Protein AF-A0AAE7APD9-F1 (afdb_monomer)

Mean predicted aligned error: 8.76 Å

Secondary structure (DSSP, 8-state):
---HHHHHHHHHHHHHHHHHHHHHHHHHHHHHHHHHHHHHHHHHHHTT-HHHHHHHHHHTTT-----HHHHHHHHHHT-HHHHHHHHHTT--TTTT-HHHHHHHHT-HHHHHHHHHTT--TT---GGG--HHHHHHHHHTT-S-HHHHHHHHHHHHHHHHHTTT--

Sequence (166 aa):
MLNMSKISRNKFLWCIVAIVFIVITYYYQKSKAAEDHQKMLEVSAKNCDLDTLKLLIKKSRGDSRVSERALYDAAEKGCLEVVKFLLDEGVDINTSLALLSAADSGQLEVVKLLLKRGANPHVEGRKRRTAKTIAMKRSAYSGNKKSYREIVDLLAEAEKNYKTEK

Radius of gyration: 24.46 Å; Cα contacts (8 Å, |Δi|>4): 193; chains: 1; bounding box: 77×34×60 Å

Structure (mmCIF, N/CA/C/O backbone):
data_AF-A0AAE7APD9-F1
#
_entry.id   AF-A0AAE7APD9-F1
#
loop_
_atom_site.group_PDB
_atom_site.id
_atom_site.type_symbol
_atom_site.label_atom_id
_atom_site.label_alt_id
_atom_site.label_comp_id
_atom_site.label_asym_id
_atom_site.label_entity_id
_atom_site.label_seq_id
_atom_site.pdbx_PDB_ins_code
_atom_site.Cartn_x
_atom_site.Cartn_y
_atom_site.Cartn_z
_atom_site.occupancy
_atom_site.B_iso_or_equiv
_atom_site.auth_seq_id
_atom_site.auth_comp_id
_atom_site.auth_asym_id
_atom_site.auth_atom_id
_atom_site.pdbx_PDB_model_num
ATOM 1 N N . MET A 1 1 ? 62.447 -13.531 -38.225 1.00 40.84 1 MET A N 1
ATOM 2 C CA . MET A 1 1 ? 61.100 -14.041 -38.569 1.00 40.84 1 MET A CA 1
ATOM 3 C C . MET A 1 1 ? 60.106 -13.602 -37.500 1.00 40.84 1 MET A C 1
ATOM 5 O O . MET A 1 1 ? 60.133 -14.127 -36.394 1.00 40.84 1 MET A O 1
ATOM 9 N N . LEU A 1 2 ? 59.275 -12.596 -37.791 1.00 49.00 2 LEU A N 1
ATOM 10 C CA . LEU A 1 2 ? 58.196 -12.173 -36.894 1.00 49.00 2 LEU A CA 1
ATOM 11 C C . LEU A 1 2 ? 57.095 -13.235 -36.925 1.00 49.00 2 LEU A C 1
ATOM 13 O O . LEU A 1 2 ? 56.568 -13.565 -37.983 1.00 49.00 2 LEU A O 1
ATOM 17 N N . ASN A 1 3 ? 56.776 -13.799 -35.763 1.00 50.59 3 ASN A N 1
ATOM 18 C CA . ASN A 1 3 ? 55.768 -14.842 -35.629 1.00 50.59 3 ASN A CA 1
ATOM 19 C C . ASN A 1 3 ? 54.369 -14.254 -35.904 1.00 50.59 3 ASN A C 1
ATOM 21 O O . ASN A 1 3 ? 53.697 -13.761 -34.997 1.00 50.59 3 ASN A O 1
ATOM 25 N N . MET A 1 4 ? 53.936 -14.294 -37.168 1.00 56.84 4 MET A N 1
ATOM 26 C CA . MET A 1 4 ? 52.646 -13.766 -37.632 1.00 56.84 4 MET A CA 1
ATOM 27 C C . MET A 1 4 ? 51.442 -14.376 -36.891 1.00 56.84 4 MET A C 1
ATOM 29 O O . MET A 1 4 ? 50.423 -13.705 -36.734 1.00 56.84 4 MET A O 1
ATOM 33 N N . SER A 1 5 ? 51.581 -15.587 -36.331 1.00 61.16 5 SER A N 1
ATOM 34 C CA . SER A 1 5 ? 50.547 -16.226 -35.498 1.00 61.16 5 SER A CA 1
ATOM 35 C C . SER A 1 5 ? 50.356 -15.574 -34.117 1.00 61.16 5 SER A C 1
ATOM 37 O O . SER A 1 5 ? 49.312 -15.753 -33.491 1.00 61.16 5 SER A O 1
ATOM 39 N N . LYS A 1 6 ? 51.358 -14.843 -33.600 1.00 59.22 6 LYS A N 1
ATOM 40 C CA . LYS A 1 6 ? 51.248 -14.070 -32.345 1.00 59.22 6 LYS A CA 1
ATOM 41 C C . LYS A 1 6 ? 50.517 -12.747 -32.576 1.00 59.22 6 LYS A C 1
ATOM 43 O O . LYS A 1 6 ? 49.723 -12.333 -31.741 1.00 59.22 6 LYS A O 1
ATOM 48 N N . ILE A 1 7 ? 50.742 -12.113 -33.726 1.00 60.16 7 ILE A N 1
ATOM 49 C CA . ILE A 1 7 ? 50.123 -10.829 -34.085 1.00 60.16 7 ILE A CA 1
ATOM 50 C C . ILE A 1 7 ? 48.624 -11.009 -34.378 1.00 60.16 7 ILE A C 1
ATOM 52 O O . ILE A 1 7 ? 47.818 -10.193 -33.933 1.00 60.16 7 ILE A O 1
ATOM 56 N N . SER A 1 8 ? 48.222 -12.094 -35.053 1.00 62.03 8 SER A N 1
ATOM 57 C CA . SER A 1 8 ? 46.800 -12.403 -35.280 1.00 62.03 8 SER A CA 1
ATOM 58 C C . SER A 1 8 ? 46.065 -12.794 -33.993 1.00 62.03 8 SER A C 1
ATOM 60 O O . SER A 1 8 ? 44.953 -12.321 -33.768 1.00 62.03 8 SER A O 1
ATOM 62 N N . ARG A 1 9 ? 46.705 -13.567 -33.102 1.00 66.00 9 ARG A N 1
ATOM 63 C CA . ARG A 1 9 ? 46.173 -13.873 -31.762 1.00 66.00 9 ARG A CA 1
ATOM 64 C C . ARG A 1 9 ? 45.992 -12.625 -30.903 1.00 66.00 9 ARG A C 1
ATOM 66 O O . ARG A 1 9 ? 44.967 -12.512 -30.245 1.00 66.00 9 ARG A O 1
ATOM 73 N N . ASN A 1 10 ? 46.921 -11.668 -30.952 1.00 69.44 10 ASN A N 1
ATOM 74 C CA . ASN A 1 10 ? 46.794 -10.406 -30.216 1.00 69.44 10 ASN A CA 1
ATOM 75 C C . ASN A 1 10 ? 45.659 -9.526 -30.754 1.00 69.44 10 ASN A C 1
ATOM 77 O O . ASN A 1 10 ? 44.942 -8.926 -29.962 1.00 69.44 10 ASN A O 1
ATOM 81 N N . LYS A 1 11 ? 45.458 -9.474 -32.078 1.00 75.31 11 LYS A N 1
ATOM 82 C CA . LYS A 1 11 ? 44.316 -8.763 -32.680 1.00 75.31 11 LYS A CA 1
ATOM 83 C C . LYS A 1 11 ? 42.983 -9.413 -32.308 1.00 75.31 11 LYS A C 1
ATOM 85 O O . LYS A 1 11 ? 42.057 -8.713 -31.923 1.00 75.31 11 LYS A O 1
ATOM 90 N N . PHE A 1 12 ? 42.911 -10.742 -32.351 1.00 79.25 12 PHE A N 1
ATOM 91 C CA . PHE A 1 12 ? 41.733 -11.497 -31.923 1.00 79.25 12 PHE A CA 1
ATOM 92 C C . PHE A 1 12 ? 41.431 -11.297 -30.429 1.00 79.25 12 PHE A C 1
ATOM 94 O O . PHE A 1 12 ? 40.288 -11.043 -30.058 1.00 79.25 12 PHE A O 1
ATOM 101 N N . LEU A 1 13 ? 42.462 -11.316 -29.579 1.00 80.56 13 LEU A N 1
ATOM 102 C CA . LEU A 1 13 ? 42.339 -11.040 -28.148 1.00 80.56 13 LEU A CA 1
ATOM 103 C C . LEU A 1 13 ? 41.859 -9.603 -27.883 1.00 80.56 13 LEU A C 1
ATOM 105 O O . LEU A 1 13 ? 40.994 -9.400 -27.039 1.00 80.56 13 LEU A O 1
ATOM 109 N N . TRP A 1 14 ? 42.343 -8.619 -28.647 1.00 86.19 14 TRP A N 1
ATOM 110 C CA . TRP A 1 14 ? 41.860 -7.234 -28.587 1.00 86.19 14 TRP A CA 1
ATOM 111 C C . TRP A 1 14 ? 40.393 -7.092 -29.011 1.00 86.19 14 TRP A C 1
ATOM 113 O O . TRP A 1 14 ? 39.649 -6.353 -28.370 1.00 86.19 14 TRP A O 1
ATOM 123 N N . CYS A 1 15 ? 39.949 -7.824 -30.037 1.00 86.12 15 CYS A N 1
ATOM 124 C CA . CYS A 1 15 ? 38.536 -7.863 -30.419 1.00 86.12 15 CYS A CA 1
ATOM 125 C C . CYS A 1 15 ? 37.666 -8.460 -29.305 1.00 86.12 15 CYS A C 1
ATOM 127 O O . CYS A 1 15 ? 36.613 -7.908 -28.999 1.00 86.12 15 CYS A O 1
ATOM 129 N N . ILE A 1 16 ? 38.119 -9.539 -28.659 1.00 88.44 16 ILE A N 1
ATOM 130 C CA . ILE A 1 16 ? 37.405 -10.139 -27.523 1.00 88.44 16 ILE A CA 1
ATOM 131 C C . ILE A 1 16 ? 37.314 -9.149 -26.355 1.00 88.44 16 ILE A C 1
ATOM 133 O O . ILE A 1 16 ? 36.229 -8.951 -25.816 1.00 88.44 16 ILE A O 1
ATOM 137 N N . VAL A 1 17 ? 38.415 -8.482 -25.993 1.00 90.69 17 VAL A N 1
ATOM 138 C CA . VAL A 1 17 ? 38.431 -7.477 -24.914 1.00 90.69 17 VAL A CA 1
ATOM 139 C C . VAL A 1 17 ? 37.488 -6.309 -25.223 1.00 90.69 17 VAL A C 1
ATOM 141 O O . VAL A 1 17 ? 36.731 -5.891 -24.347 1.00 90.69 17 VAL A O 1
ATOM 144 N N . ALA A 1 18 ? 37.471 -5.819 -26.466 1.00 92.06 18 ALA A N 1
ATOM 145 C CA . ALA A 1 18 ? 36.566 -4.751 -26.886 1.00 92.06 18 ALA A CA 1
ATOM 146 C C . ALA A 1 18 ? 35.088 -5.173 -26.803 1.00 92.06 18 ALA A C 1
ATOM 148 O O . ALA A 1 18 ? 34.264 -4.414 -26.296 1.00 92.06 18 ALA A O 1
ATOM 149 N N . ILE A 1 19 ? 34.751 -6.394 -27.236 1.00 92.44 19 ILE A N 1
ATOM 150 C CA . ILE A 1 19 ? 33.385 -6.930 -27.142 1.00 92.44 19 ILE A CA 1
ATOM 151 C C . ILE A 1 19 ? 32.961 -7.067 -25.677 1.00 92.44 19 ILE A C 1
ATOM 153 O O . ILE A 1 19 ? 31.874 -6.622 -25.318 1.00 92.44 19 ILE A O 1
ATOM 157 N N . VAL A 1 20 ? 33.817 -7.620 -24.812 1.00 93.69 20 VAL A N 1
ATOM 158 C CA . VAL A 1 20 ? 33.525 -7.753 -23.374 1.00 93.69 20 VAL A CA 1
ATOM 159 C C . VAL A 1 20 ? 33.284 -6.381 -22.737 1.00 93.69 20 VAL A C 1
ATOM 161 O O . VAL A 1 20 ? 32.319 -6.216 -21.993 1.00 93.69 20 VAL A O 1
ATOM 164 N N . PHE A 1 21 ? 34.095 -5.374 -23.068 1.00 95.06 21 PHE A N 1
ATOM 165 C CA . PHE A 1 21 ? 33.917 -4.010 -22.565 1.00 95.06 21 PHE A CA 1
ATOM 166 C C . PHE A 1 21 ? 32.598 -3.367 -23.033 1.00 95.06 21 PHE A C 1
ATOM 168 O O . PHE A 1 21 ? 31.883 -2.766 -22.228 1.00 95.06 21 PHE A O 1
ATOM 175 N N . ILE A 1 22 ? 32.227 -3.533 -24.308 1.00 94.25 22 ILE A N 1
ATOM 176 C CA . ILE A 1 22 ? 30.936 -3.073 -24.854 1.00 94.25 22 ILE A CA 1
ATOM 177 C C . ILE A 1 22 ? 29.765 -3.768 -24.149 1.00 94.25 22 ILE A C 1
ATOM 179 O O . ILE A 1 22 ? 28.790 -3.124 -23.774 1.00 94.25 22 ILE A O 1
ATOM 183 N N . VAL A 1 23 ? 29.864 -5.077 -23.928 1.00 94.50 23 VAL A N 1
ATOM 184 C CA . VAL A 1 23 ? 28.820 -5.857 -23.258 1.00 94.50 23 VAL A CA 1
ATOM 185 C C . VAL A 1 23 ? 28.651 -5.405 -21.802 1.00 94.50 23 VAL A C 1
ATOM 187 O O . VAL A 1 23 ? 27.529 -5.135 -21.377 1.00 94.50 23 VAL A O 1
ATOM 190 N N . ILE A 1 24 ? 29.746 -5.240 -21.051 1.00 92.50 24 ILE A N 1
ATOM 191 C CA . ILE A 1 24 ? 29.712 -4.742 -19.664 1.00 92.50 24 ILE A CA 1
ATOM 192 C C . ILE A 1 24 ? 29.089 -3.343 -19.599 1.00 92.50 24 ILE A C 1
ATOM 194 O O . ILE A 1 24 ? 28.203 -3.103 -18.780 1.00 92.50 24 ILE A O 1
ATOM 198 N N . THR A 1 25 ? 29.515 -2.420 -20.466 1.00 93.81 25 THR A N 1
ATOM 199 C CA . THR A 1 25 ? 28.982 -1.047 -20.478 1.00 93.81 25 THR A CA 1
ATOM 200 C C . THR A 1 25 ? 27.511 -0.997 -20.890 1.00 93.81 25 THR A C 1
ATOM 202 O O . THR A 1 25 ? 26.738 -0.272 -20.263 1.00 93.81 25 THR A O 1
ATOM 205 N N . TYR A 1 26 ? 27.088 -1.814 -21.859 1.00 90.81 26 TYR A N 1
ATOM 206 C CA . TYR A 1 26 ? 25.680 -1.975 -22.226 1.00 90.81 26 TYR A CA 1
ATOM 207 C C . TYR A 1 26 ? 24.837 -2.473 -21.044 1.00 90.81 26 TYR A C 1
ATOM 209 O O . TYR A 1 26 ? 23.807 -1.875 -20.726 1.00 90.81 26 TYR A O 1
ATOM 217 N N . TYR A 1 27 ? 25.281 -3.530 -20.351 1.00 88.06 27 TYR A N 1
ATOM 218 C CA . TYR A 1 27 ? 24.571 -4.048 -19.178 1.00 88.06 27 TYR A CA 1
ATOM 219 C C . TYR A 1 27 ? 24.516 -3.027 -18.040 1.00 88.06 27 TYR A C 1
ATOM 221 O O . TYR A 1 27 ? 23.462 -2.868 -17.425 1.00 88.06 27 TYR A O 1
ATOM 229 N N . TYR A 1 28 ? 25.605 -2.291 -17.800 1.00 84.38 28 TYR A N 1
ATOM 230 C CA . TYR A 1 28 ? 25.643 -1.221 -16.805 1.00 84.38 28 TYR A CA 1
ATOM 231 C C . TYR A 1 28 ? 24.618 -0.119 -17.114 1.00 84.38 28 TYR A C 1
ATOM 233 O O . TYR A 1 28 ? 23.813 0.238 -16.254 1.00 84.38 28 TYR A O 1
ATOM 241 N N . GLN A 1 29 ? 24.588 0.384 -18.353 1.00 84.44 29 GLN A N 1
ATOM 242 C CA . GLN A 1 29 ? 23.634 1.417 -18.772 1.00 84.44 29 GLN A CA 1
ATOM 243 C C . GLN A 1 29 ? 22.184 0.928 -18.705 1.00 84.44 29 GLN A C 1
ATOM 245 O O . GLN A 1 29 ? 21.318 1.638 -18.195 1.00 84.44 29 GLN A O 1
ATOM 250 N N . LYS A 1 30 ? 21.919 -0.297 -19.174 1.00 81.19 30 LYS A N 1
ATOM 251 C CA . LYS A 1 30 ? 20.587 -0.910 -19.116 1.00 81.19 30 LYS A CA 1
ATOM 252 C C . LYS A 1 30 ? 20.096 -1.066 -17.674 1.00 81.19 30 LYS A C 1
ATOM 254 O O . LYS A 1 30 ? 18.943 -0.749 -17.396 1.00 81.19 30 LYS A O 1
ATOM 259 N N . SER A 1 31 ? 20.963 -1.522 -16.765 1.00 78.25 31 SER A N 1
ATOM 260 C CA . SER A 1 31 ? 20.643 -1.652 -15.337 1.00 78.25 31 SER A CA 1
ATOM 261 C C . SER A 1 31 ? 20.323 -0.297 -14.709 1.00 78.25 31 SER A C 1
ATOM 263 O O . SER A 1 31 ? 19.319 -0.166 -14.015 1.00 78.25 31 SER A O 1
ATOM 265 N N . LYS A 1 32 ? 21.139 0.723 -14.995 1.00 81.88 32 LYS A N 1
ATOM 266 C CA . LYS A 1 32 ? 20.945 2.075 -14.463 1.00 81.88 32 LYS A CA 1
ATOM 267 C C . LYS A 1 32 ? 19.640 2.711 -14.947 1.00 81.88 32 LYS A C 1
ATOM 269 O O . LYS A 1 32 ? 18.893 3.257 -14.146 1.00 81.88 32 LYS A O 1
ATOM 274 N N . ALA A 1 33 ? 19.320 2.583 -16.236 1.00 76.81 33 ALA A N 1
ATOM 275 C CA . ALA A 1 33 ? 18.074 3.112 -16.789 1.00 76.81 33 ALA A CA 1
ATOM 276 C C . ALA A 1 33 ? 16.824 2.473 -16.152 1.00 76.81 33 ALA A C 1
ATOM 278 O O . ALA A 1 33 ? 15.820 3.154 -15.945 1.00 76.81 33 ALA A O 1
ATOM 279 N N . ALA A 1 34 ? 16.884 1.179 -15.819 1.00 74.62 34 ALA A N 1
ATOM 280 C CA . ALA A 1 34 ? 15.803 0.493 -15.114 1.00 74.62 34 ALA A CA 1
ATOM 281 C C . ALA A 1 34 ? 15.654 0.985 -13.662 1.00 74.62 34 ALA A C 1
ATOM 283 O O . ALA A 1 34 ? 14.533 1.180 -13.192 1.00 74.62 34 ALA A O 1
ATOM 284 N N . GLU A 1 35 ? 16.769 1.224 -12.968 1.00 75.62 35 GLU A N 1
ATOM 285 C CA . GLU A 1 35 ? 16.781 1.773 -11.607 1.00 75.62 35 GLU A CA 1
ATOM 286 C C . GLU A 1 35 ? 16.219 3.202 -11.559 1.00 75.62 35 GLU A C 1
ATOM 288 O O . GLU A 1 35 ? 15.334 3.489 -10.750 1.00 75.62 35 GLU A O 1
ATOM 293 N N . ASP A 1 36 ? 16.655 4.074 -12.472 1.00 80.00 36 ASP A N 1
ATOM 294 C CA . ASP A 1 36 ? 16.168 5.455 -12.573 1.00 80.00 36 ASP A CA 1
ATOM 295 C C . ASP A 1 36 ? 14.654 5.493 -12.861 1.00 80.00 36 ASP A C 1
ATOM 297 O O . ASP A 1 36 ? 13.913 6.277 -12.261 1.00 80.00 36 ASP A O 1
ATOM 301 N N . HIS A 1 37 ? 14.167 4.603 -13.734 1.00 81.50 37 HIS A N 1
ATOM 302 C CA . HIS A 1 37 ? 12.743 4.492 -14.049 1.00 81.50 37 HIS A CA 1
ATOM 303 C C . HIS A 1 37 ? 11.911 4.058 -12.837 1.00 81.50 37 HIS A C 1
ATOM 305 O O . HIS A 1 37 ? 10.900 4.687 -12.515 1.00 81.50 37 HIS A O 1
ATOM 311 N N . GLN A 1 38 ? 12.363 3.020 -12.131 1.00 81.81 38 GLN A N 1
ATOM 312 C CA . GLN A 1 38 ? 11.724 2.531 -10.913 1.00 81.81 38 GLN A CA 1
ATOM 313 C C . GLN A 1 38 ? 11.664 3.617 -9.838 1.00 81.81 38 GLN A C 1
ATOM 315 O O . GLN A 1 38 ? 10.631 3.825 -9.198 1.00 81.81 38 GLN A O 1
ATOM 320 N N . LYS A 1 39 ? 12.761 4.358 -9.668 1.00 85.44 39 LYS A N 1
ATOM 321 C CA . LYS A 1 39 ? 12.822 5.456 -8.710 1.00 85.44 39 LYS A CA 1
ATOM 322 C C . LYS A 1 39 ? 11.810 6.546 -9.038 1.00 85.44 39 LYS A C 1
ATOM 324 O O . LYS A 1 39 ? 11.154 7.068 -8.139 1.00 85.44 39 LYS A O 1
ATOM 329 N N . MET A 1 40 ? 11.664 6.875 -10.318 1.00 87.44 40 MET A N 1
ATOM 330 C CA . MET A 1 40 ? 10.714 7.887 -10.764 1.00 87.44 40 MET A CA 1
ATOM 331 C C . MET A 1 40 ? 9.259 7.445 -10.547 1.00 87.44 40 MET A C 1
ATOM 333 O O . MET A 1 40 ? 8.442 8.257 -10.109 1.00 87.44 40 MET A O 1
ATOM 337 N N . LEU A 1 41 ? 8.953 6.157 -10.752 1.00 87.19 41 LEU A N 1
ATOM 338 C CA . LEU A 1 41 ? 7.653 5.567 -10.409 1.00 87.19 41 LEU A CA 1
ATOM 339 C C . LEU A 1 41 ? 7.343 5.717 -8.914 1.00 87.19 41 LEU A C 1
ATOM 341 O O . LEU A 1 41 ? 6.290 6.243 -8.556 1.00 87.19 41 LEU A O 1
ATOM 345 N N . GLU A 1 42 ? 8.273 5.332 -8.037 1.00 87.88 42 GLU A N 1
ATOM 346 C CA . GLU A 1 42 ? 8.115 5.466 -6.580 1.00 87.88 42 GLU A CA 1
ATOM 347 C C . GLU A 1 42 ? 7.890 6.923 -6.152 1.00 87.88 42 GLU A C 1
ATOM 349 O O . GLU A 1 42 ? 6.998 7.214 -5.354 1.00 87.88 42 GLU A O 1
ATOM 354 N N . VAL A 1 43 ? 8.665 7.859 -6.712 1.00 90.56 43 VAL A N 1
ATOM 355 C CA . VAL A 1 43 ? 8.526 9.292 -6.419 1.00 90.56 43 VAL A CA 1
ATOM 356 C C . VAL A 1 43 ? 7.160 9.817 -6.862 1.00 90.56 43 VAL A C 1
ATOM 358 O O . VAL A 1 43 ? 6.519 10.533 -6.095 1.00 90.56 43 VAL A O 1
ATOM 361 N N . SER A 1 44 ? 6.684 9.439 -8.053 1.00 92.19 44 SER A N 1
ATOM 362 C CA . SER A 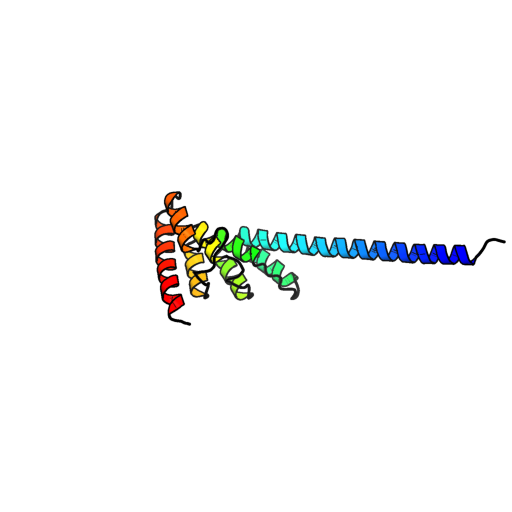1 44 ? 5.356 9.852 -8.526 1.00 92.19 44 SER A CA 1
ATOM 363 C C . SER A 1 44 ? 4.235 9.320 -7.625 1.00 92.19 44 SER A C 1
ATOM 365 O O . SER A 1 44 ? 3.366 10.090 -7.216 1.00 92.19 44 SER A O 1
ATOM 367 N N . ALA A 1 45 ? 4.316 8.056 -7.193 1.00 92.31 45 ALA A N 1
ATOM 368 C CA . ALA A 1 45 ? 3.363 7.475 -6.252 1.00 92.31 45 ALA A CA 1
ATOM 369 C C . ALA A 1 45 ? 3.364 8.189 -4.894 1.00 92.31 45 ALA A C 1
ATOM 371 O O . ALA A 1 45 ? 2.304 8.534 -4.372 1.00 92.31 45 ALA A O 1
ATOM 372 N N . LYS A 1 46 ? 4.550 8.470 -4.345 1.00 91.75 46 LYS A N 1
ATOM 373 C CA . LYS A 1 46 ? 4.7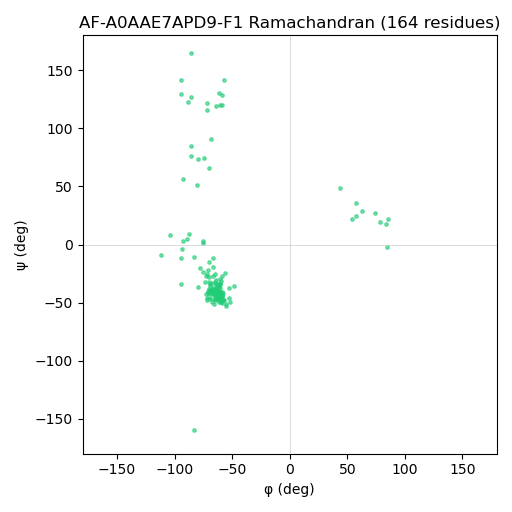12 9.190 -3.075 1.00 91.75 46 LYS A CA 1
ATOM 374 C C . LYS A 1 46 ? 4.194 10.633 -3.133 1.00 91.75 46 LYS A C 1
ATOM 376 O O . LYS A 1 46 ? 3.742 11.162 -2.120 1.00 91.75 46 LYS A O 1
AT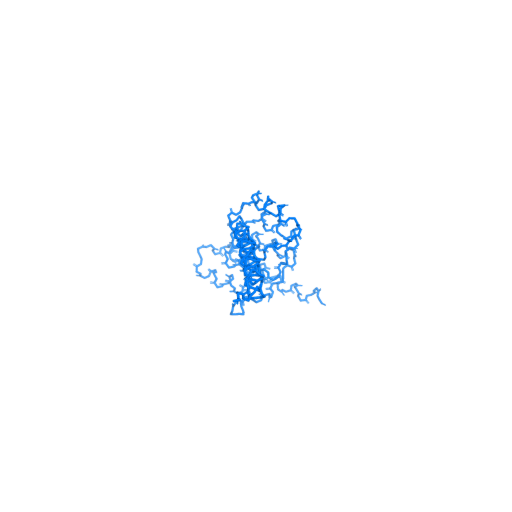OM 381 N N . ASN A 1 47 ? 4.267 11.269 -4.299 1.00 94.12 47 ASN A N 1
ATOM 382 C CA . ASN A 1 47 ? 3.791 12.635 -4.516 1.00 94.12 47 ASN A CA 1
ATOM 383 C C . ASN A 1 47 ? 2.314 12.701 -4.944 1.00 94.12 47 ASN A C 1
ATOM 385 O O . ASN A 1 47 ? 1.822 13.788 -5.234 1.00 94.12 47 ASN A O 1
ATOM 389 N N . CYS A 1 48 ? 1.609 11.566 -4.983 1.00 95.75 48 CYS A N 1
ATOM 390 C CA . CYS A 1 48 ? 0.244 11.448 -5.501 1.00 95.75 48 CYS A CA 1
ATOM 391 C C . CYS A 1 48 ? 0.080 11.899 -6.970 1.00 95.75 48 CYS A C 1
ATOM 393 O O . CYS A 1 48 ? -1.018 12.270 -7.382 1.00 95.75 48 CYS A O 1
ATOM 395 N N . ASP A 1 49 ? 1.151 11.857 -7.765 1.00 95.62 49 ASP A N 1
ATOM 396 C CA . ASP A 1 49 ? 1.154 12.280 -9.167 1.00 95.62 49 ASP A CA 1
ATOM 397 C C . ASP A 1 49 ? 0.706 11.129 -10.078 1.00 95.62 49 ASP A C 1
ATOM 399 O O . ASP A 1 49 ? 1.510 10.356 -10.611 1.00 95.62 49 ASP A O 1
ATOM 403 N N . LEU A 1 50 ? -0.615 10.996 -10.218 1.00 94.75 50 LEU A N 1
ATOM 404 C CA . LEU A 1 50 ? -1.243 9.939 -11.007 1.00 94.75 50 LEU A CA 1
ATOM 405 C C . LEU A 1 50 ? -0.914 10.039 -12.503 1.00 94.75 50 LEU A C 1
ATOM 407 O O . LEU A 1 50 ? -0.781 9.010 -13.165 1.00 94.75 50 LEU A O 1
ATOM 411 N N . ASP A 1 51 ? -0.794 11.249 -13.044 1.00 94.25 51 ASP A N 1
ATOM 412 C CA . ASP A 1 51 ? -0.594 11.454 -14.479 1.00 94.25 51 ASP A CA 1
ATOM 413 C C . ASP A 1 51 ? 0.812 11.032 -14.899 1.00 94.25 51 ASP A C 1
ATOM 415 O O . ASP A 1 51 ? 0.976 10.271 -15.860 1.00 94.25 51 ASP A O 1
ATOM 419 N N . THR A 1 52 ? 1.827 11.438 -14.130 1.00 91.50 52 THR A N 1
ATOM 420 C CA . THR A 1 52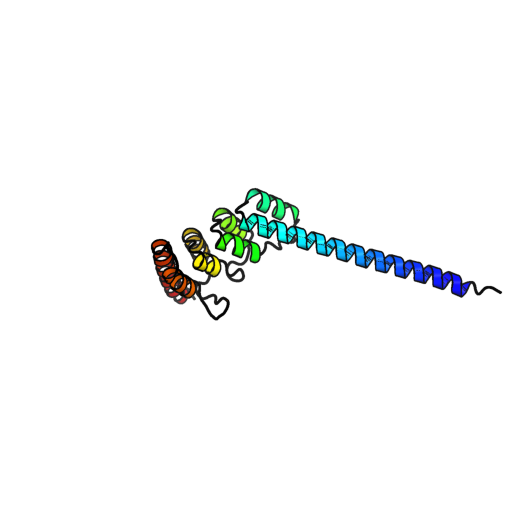 ? 3.201 10.978 -14.344 1.00 91.50 52 THR A CA 1
ATOM 421 C C . THR A 1 52 ? 3.306 9.471 -14.138 1.00 91.50 52 THR A C 1
ATOM 423 O O . THR A 1 52 ? 3.917 8.787 -14.961 1.00 91.50 52 THR A O 1
ATOM 426 N N . LEU A 1 53 ? 2.665 8.924 -13.101 1.00 91.00 53 LEU A N 1
ATOM 427 C CA . LEU A 1 53 ? 2.666 7.485 -12.833 1.00 91.00 53 LEU A CA 1
ATOM 428 C C . LEU A 1 53 ? 2.068 6.683 -14.007 1.00 91.00 53 LEU A C 1
ATOM 430 O O . LEU A 1 53 ? 2.699 5.742 -14.495 1.00 91.00 53 LEU A O 1
ATOM 434 N N . LYS A 1 54 ? 0.904 7.097 -14.529 1.00 90.50 54 LYS A N 1
ATOM 435 C CA . LYS A 1 54 ? 0.274 6.501 -15.723 1.00 90.50 54 LYS A CA 1
ATOM 436 C C . LYS A 1 54 ? 1.181 6.577 -16.946 1.00 90.50 54 LYS A C 1
ATOM 438 O O . LYS A 1 54 ? 1.316 5.605 -17.690 1.00 90.50 54 LYS A O 1
ATOM 443 N N . LEU A 1 55 ? 1.807 7.732 -17.169 1.00 89.31 55 LEU A N 1
ATOM 444 C CA . LEU A 1 55 ? 2.707 7.941 -18.300 1.00 89.31 55 LEU A CA 1
ATOM 445 C C . LEU A 1 55 ? 3.942 7.034 -18.219 1.00 89.31 55 LEU A C 1
ATOM 447 O O . LEU A 1 55 ? 4.375 6.503 -19.245 1.00 89.31 55 LEU A O 1
ATOM 451 N N . LEU A 1 56 ? 4.499 6.845 -17.022 1.00 86.88 56 LEU A N 1
ATOM 452 C CA . LEU A 1 56 ? 5.651 5.977 -16.789 1.00 86.88 56 LEU A CA 1
ATOM 453 C C . LEU A 1 56 ? 5.298 4.498 -16.999 1.00 86.88 56 LEU A C 1
ATOM 455 O O . LEU A 1 56 ? 6.002 3.828 -17.754 1.00 86.88 56 LEU A O 1
ATOM 459 N N . ILE A 1 57 ? 4.181 4.021 -16.440 1.00 84.56 57 ILE A N 1
ATOM 460 C CA . ILE A 1 57 ? 3.711 2.635 -16.622 1.00 84.56 57 ILE A CA 1
ATOM 461 C C . ILE A 1 57 ? 3.390 2.346 -18.093 1.00 84.56 57 ILE A C 1
ATOM 463 O O . ILE A 1 57 ? 3.794 1.323 -18.637 1.00 84.56 57 ILE A O 1
ATOM 467 N N . LYS A 1 58 ? 2.768 3.288 -18.810 1.00 85.06 58 LYS A N 1
ATOM 468 C CA . LYS A 1 58 ? 2.521 3.130 -20.252 1.00 85.06 58 LYS A CA 1
ATOM 469 C C . LYS A 1 58 ? 3.817 2.979 -21.062 1.00 85.06 58 LYS A C 1
ATOM 471 O O . LYS A 1 58 ? 3.836 2.279 -22.077 1.00 85.06 58 LYS A O 1
ATOM 476 N N . LYS A 1 59 ? 4.903 3.645 -20.653 1.00 79.94 59 LYS A N 1
ATOM 477 C CA . LYS A 1 59 ? 6.203 3.586 -21.343 1.00 79.94 59 LYS A CA 1
ATOM 478 C C . LYS A 1 59 ? 6.964 2.280 -21.099 1.00 79.94 59 LYS A C 1
ATOM 480 O O . LYS A 1 59 ? 7.776 1.925 -21.953 1.00 79.94 59 LYS A O 1
ATOM 485 N N . SER A 1 60 ? 6.703 1.556 -20.009 1.00 70.06 60 SER A N 1
ATOM 486 C CA . SER A 1 60 ? 7.458 0.348 -19.638 1.00 70.06 60 SER A CA 1
ATOM 487 C C . SER A 1 60 ? 7.132 -0.904 -20.475 1.00 70.06 60 SER A C 1
ATOM 489 O O . SER A 1 60 ? 7.744 -1.948 -20.265 1.00 70.06 60 SER A O 1
ATOM 491 N N . ARG A 1 61 ? 6.237 -0.807 -21.478 1.00 58.09 61 ARG A N 1
ATOM 492 C CA . ARG A 1 61 ? 5.977 -1.832 -22.521 1.00 58.09 61 ARG A CA 1
ATOM 493 C C . ARG A 1 61 ? 5.902 -3.277 -21.990 1.00 58.09 61 ARG A C 1
ATOM 495 O O . ARG A 1 61 ? 6.498 -4.184 -22.563 1.00 58.09 61 ARG A O 1
ATOM 502 N N . GLY A 1 62 ? 5.130 -3.494 -20.928 1.00 50.81 62 GLY A N 1
ATOM 503 C CA . GLY A 1 62 ? 4.763 -4.838 -20.472 1.00 50.81 62 GLY A CA 1
ATOM 504 C C . GLY A 1 62 ? 5.774 -5.540 -19.563 1.00 50.81 62 GLY A C 1
ATOM 505 O O . GLY A 1 62 ? 5.446 -6.607 -19.053 1.00 50.81 62 GLY A O 1
ATOM 506 N N . ASP A 1 63 ? 6.938 -4.946 -19.267 1.00 53.50 63 ASP A N 1
ATOM 507 C CA . ASP A 1 63 ? 7.698 -5.331 -18.067 1.00 53.50 63 ASP A CA 1
ATOM 508 C C . ASP A 1 63 ? 7.040 -4.617 -16.880 1.00 53.50 63 ASP A C 1
ATOM 510 O O . ASP A 1 63 ? 7.475 -3.565 -16.404 1.00 53.50 63 ASP A O 1
ATOM 514 N N . SER A 1 64 ? 5.865 -5.132 -16.507 1.00 52.75 64 SER A N 1
ATOM 515 C CA . SER A 1 64 ? 5.021 -4.654 -15.415 1.00 52.75 64 SER A CA 1
ATOM 516 C C . SER A 1 64 ? 5.687 -4.962 -14.078 1.00 52.75 64 SER A C 1
ATOM 518 O O . SER A 1 64 ? 5.192 -5.730 -13.258 1.00 52.75 64 SER A O 1
ATOM 520 N N . ARG A 1 65 ? 6.826 -4.326 -13.820 1.00 56.72 65 ARG A N 1
ATOM 521 C CA . ARG A 1 65 ? 7.321 -4.126 -12.462 1.00 56.72 65 ARG A CA 1
ATOM 522 C C . ARG A 1 65 ? 6.591 -2.933 -11.854 1.00 56.72 65 ARG A C 1
ATOM 524 O O . ARG A 1 65 ? 7.217 -1.996 -11.367 1.00 56.72 65 ARG A O 1
ATOM 531 N N . VAL A 1 66 ? 5.257 -2.934 -11.917 1.00 65.38 66 VAL A N 1
ATOM 532 C CA . VAL A 1 66 ? 4.480 -2.014 -11.090 1.00 65.38 66 VAL A CA 1
ATOM 533 C C . VAL A 1 66 ? 4.825 -2.368 -9.649 1.00 65.38 66 VAL A C 1
ATOM 535 O O . VAL A 1 66 ? 4.750 -3.520 -9.226 1.00 65.38 66 VAL A O 1
ATOM 538 N N . SER A 1 67 ? 5.363 -1.386 -8.939 1.00 78.44 67 SER A N 1
ATOM 539 C CA . SER A 1 67 ? 6.132 -1.654 -7.737 1.00 78.44 67 SER A CA 1
ATOM 540 C C . SER A 1 67 ? 5.236 -1.777 -6.514 1.00 78.44 67 SER A C 1
ATOM 542 O O . SER A 1 67 ? 4.530 -0.834 -6.158 1.00 78.44 67 SER A O 1
ATOM 544 N N . GLU A 1 68 ? 5.368 -2.880 -5.782 1.00 87.88 68 GLU A N 1
ATOM 545 C CA . GLU A 1 68 ? 4.884 -3.012 -4.402 1.00 87.88 68 GLU A CA 1
ATOM 546 C C . GLU A 1 68 ? 5.315 -1.816 -3.534 1.00 87.88 68 GLU A C 1
ATOM 548 O O . GLU A 1 68 ? 4.551 -1.324 -2.704 1.00 87.88 68 GLU A O 1
ATOM 553 N N . ARG A 1 69 ? 6.525 -1.287 -3.780 1.00 90.19 69 ARG A N 1
ATOM 554 C CA . ARG A 1 69 ? 7.060 -0.090 -3.118 1.00 90.19 69 ARG A CA 1
ATOM 555 C C . ARG A 1 69 ? 6.247 1.164 -3.447 1.00 90.19 69 ARG A C 1
ATOM 557 O O . ARG A 1 69 ? 6.031 1.984 -2.559 1.00 90.19 69 ARG A O 1
ATOM 564 N N . ALA A 1 70 ? 5.784 1.306 -4.690 1.00 92.44 70 ALA A N 1
ATOM 565 C CA . ALA A 1 70 ? 4.947 2.429 -5.102 1.00 92.44 70 ALA A CA 1
ATOM 566 C C . ALA A 1 70 ? 3.576 2.367 -4.415 1.00 92.44 70 ALA A C 1
ATOM 568 O O . ALA A 1 70 ? 3.106 3.384 -3.908 1.00 92.44 70 ALA A O 1
ATOM 569 N N . LEU A 1 71 ? 2.974 1.175 -4.313 1.00 94.56 71 LEU A N 1
ATOM 570 C CA . LEU A 1 71 ? 1.717 0.990 -3.582 1.00 94.56 71 LEU A CA 1
ATOM 571 C C . LEU A 1 71 ? 1.895 1.273 -2.082 1.00 94.56 71 LEU A C 1
ATOM 573 O O . LEU A 1 71 ? 1.072 1.976 -1.499 1.00 94.56 71 LEU A O 1
ATOM 577 N N . TYR A 1 72 ? 2.998 0.816 -1.479 1.00 94.69 72 TYR A N 1
ATOM 578 C CA . TYR A 1 72 ? 3.360 1.163 -0.101 1.00 94.69 72 TYR A CA 1
ATOM 579 C C . TYR A 1 72 ? 3.437 2.682 0.105 1.00 94.69 72 TYR A C 1
ATOM 581 O O . TYR A 1 72 ? 2.840 3.196 1.053 1.00 94.69 72 TYR A O 1
ATOM 589 N N . ASP A 1 73 ? 4.185 3.392 -0.752 1.00 94.75 73 ASP A N 1
ATOM 590 C CA . ASP A 1 73 ? 4.440 4.832 -0.609 1.00 94.75 73 ASP A CA 1
ATOM 591 C C . ASP A 1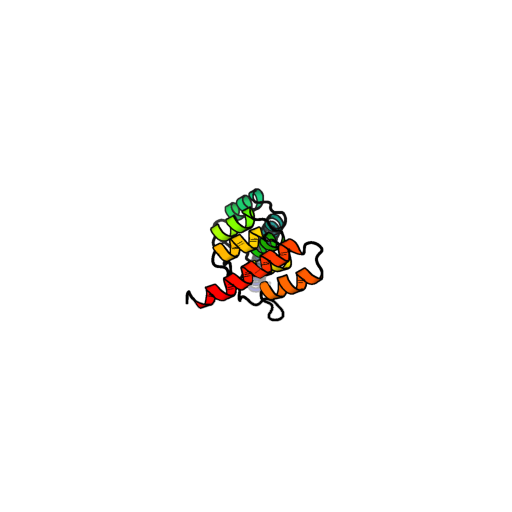 73 ? 3.160 5.648 -0.849 1.00 94.75 73 ASP A C 1
ATOM 593 O O . ASP A 1 73 ? 2.865 6.569 -0.086 1.00 94.75 73 ASP A O 1
ATOM 597 N N . ALA A 1 74 ? 2.350 5.279 -1.845 1.00 96.62 74 ALA A N 1
ATOM 598 C CA . ALA A 1 74 ? 1.044 5.892 -2.080 1.00 96.62 74 ALA A CA 1
ATOM 599 C C . ALA A 1 74 ? 0.094 5.679 -0.891 1.00 96.62 74 ALA A C 1
ATOM 601 O O . ALA A 1 74 ? -0.615 6.604 -0.482 1.00 96.62 74 ALA A O 1
ATOM 602 N N . ALA A 1 75 ? 0.101 4.477 -0.306 1.00 97.62 75 ALA A N 1
ATOM 603 C CA . ALA A 1 75 ? -0.728 4.146 0.843 1.00 97.62 75 ALA A CA 1
ATOM 604 C C . ALA A 1 75 ? -0.291 4.883 2.119 1.00 97.62 75 ALA A C 1
ATOM 606 O O . ALA A 1 75 ? -1.143 5.397 2.839 1.00 97.62 75 ALA A O 1
ATOM 607 N N . GLU A 1 76 ? 1.019 5.023 2.358 1.00 96.25 76 GLU A N 1
ATOM 608 C CA . GLU A 1 76 ? 1.579 5.847 3.442 1.00 96.25 76 GLU A CA 1
ATOM 609 C C . GLU A 1 76 ? 1.120 7.311 3.314 1.00 96.25 76 GLU A C 1
ATOM 611 O O . GLU A 1 76 ? 0.745 7.967 4.291 1.00 96.25 76 GLU A O 1
ATOM 616 N N . LYS A 1 77 ? 1.111 7.828 2.083 1.00 97.12 77 LYS A N 1
ATOM 617 C CA . LYS A 1 77 ? 0.794 9.229 1.782 1.00 97.12 77 LYS A CA 1
ATOM 618 C C . LYS A 1 77 ? -0.694 9.532 1.684 1.00 97.12 77 LYS A C 1
ATOM 620 O O . LYS A 1 77 ? -1.058 10.704 1.689 1.00 97.12 77 LYS A O 1
ATOM 625 N N . GLY A 1 78 ? -1.548 8.511 1.655 1.00 96.88 78 GLY A N 1
ATOM 626 C CA . GLY A 1 78 ? -2.991 8.699 1.524 1.00 96.88 78 GLY A CA 1
ATOM 627 C C . GLY A 1 78 ? -3.438 9.004 0.090 1.00 96.88 78 GLY A C 1
ATOM 628 O O . GLY A 1 78 ? -4.530 9.532 -0.105 1.00 96.88 78 GLY A O 1
ATOM 629 N N . CYS A 1 79 ? -2.616 8.690 -0.918 1.00 97.38 79 CYS A N 1
ATOM 630 C CA . CYS A 1 79 ? -2.887 8.979 -2.327 1.00 97.38 79 CYS A CA 1
ATOM 631 C 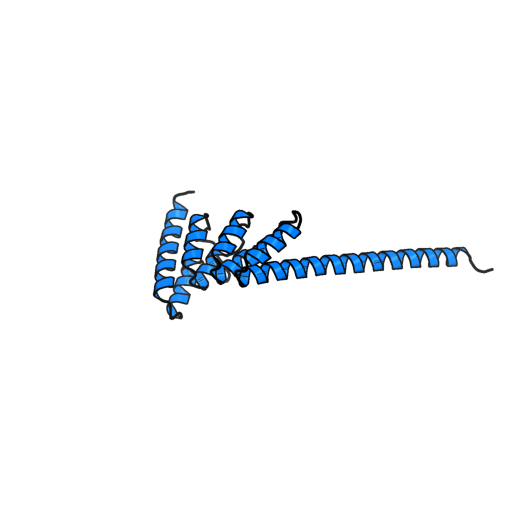C . CYS A 1 79 ? -3.959 8.032 -2.896 1.00 97.38 79 CYS A C 1
ATOM 633 O O . CYS A 1 79 ? -3.646 7.105 -3.642 1.00 97.38 79 CYS A O 1
ATOM 635 N N . LEU A 1 80 ? -5.228 8.246 -2.542 1.00 97.88 80 LEU A N 1
ATOM 636 C CA . LEU A 1 80 ? -6.324 7.312 -2.822 1.00 97.88 80 LEU A CA 1
ATOM 637 C C . LEU A 1 80 ? -6.431 6.907 -4.302 1.00 97.88 80 LEU A C 1
ATOM 639 O O . LEU A 1 80 ? -6.548 5.722 -4.601 1.00 97.88 80 LEU A O 1
ATOM 643 N N . GLU A 1 81 ? -6.360 7.867 -5.226 1.00 97.81 81 GLU A N 1
ATOM 644 C CA . GLU A 1 81 ? -6.487 7.589 -6.665 1.00 97.81 81 GLU A CA 1
ATOM 645 C C . GLU A 1 81 ? -5.286 6.819 -7.228 1.00 97.81 81 GLU A C 1
ATOM 647 O O . GLU A 1 81 ? -5.454 5.947 -8.077 1.00 97.81 81 GLU A O 1
ATOM 652 N N . VAL A 1 82 ? -4.083 7.071 -6.703 1.00 96.31 82 VAL A N 1
ATOM 653 C CA . VAL A 1 82 ? -2.884 6.295 -7.050 1.00 96.31 82 VAL A CA 1
ATOM 654 C C . VAL A 1 82 ? -2.992 4.871 -6.510 1.00 96.31 82 VAL A C 1
ATOM 656 O O . VAL A 1 82 ? -2.694 3.930 -7.235 1.00 96.31 82 VAL A O 1
ATOM 659 N N . VAL A 1 83 ? -3.464 4.693 -5.271 1.00 97.00 83 VAL A N 1
ATOM 660 C CA . VAL A 1 83 ? -3.693 3.362 -4.686 1.00 97.00 83 VAL A CA 1
ATOM 661 C C . VAL A 1 83 ? -4.702 2.574 -5.521 1.00 97.00 83 VAL A C 1
ATOM 663 O O . VAL A 1 83 ? -4.429 1.426 -5.856 1.00 97.00 83 VAL A O 1
ATOM 666 N N . LYS A 1 84 ? -5.838 3.179 -5.902 1.00 96.81 84 LYS A N 1
ATOM 667 C CA . LYS A 1 84 ? -6.827 2.535 -6.787 1.00 96.81 84 LYS A CA 1
ATOM 668 C C . LYS A 1 84 ? -6.180 2.083 -8.088 1.00 96.81 84 LYS A C 1
ATOM 670 O O . LYS A 1 84 ? -6.264 0.910 -8.424 1.00 96.81 84 LYS A O 1
ATOM 675 N N . PHE A 1 85 ? -5.496 3.002 -8.762 1.00 94.75 85 PHE A N 1
ATOM 676 C CA . PHE A 1 85 ? -4.873 2.727 -10.046 1.00 94.75 85 PHE A CA 1
ATOM 677 C C . PHE A 1 85 ? -3.824 1.608 -9.956 1.00 94.75 85 PHE A C 1
ATOM 679 O O . PHE A 1 85 ? -3.864 0.678 -10.747 1.00 94.75 85 PHE A O 1
ATOM 686 N N . LEU A 1 86 ? -2.935 1.636 -8.958 1.00 92.50 86 LEU A N 1
ATOM 687 C CA . LEU A 1 86 ? -1.920 0.592 -8.773 1.00 92.50 86 LEU A CA 1
ATOM 688 C C . LEU A 1 86 ? -2.532 -0.789 -8.492 1.00 92.50 86 LEU A C 1
ATOM 690 O O . LEU A 1 86 ? -2.015 -1.794 -8.970 1.00 92.50 86 LEU A O 1
ATOM 694 N N . LEU A 1 87 ? -3.635 -0.853 -7.740 1.00 93.31 87 LEU A N 1
ATOM 695 C CA . LEU A 1 87 ? -4.364 -2.107 -7.526 1.00 93.31 87 LEU A CA 1
ATOM 696 C C . LEU A 1 87 ? -5.055 -2.593 -8.806 1.00 93.31 87 LEU A C 1
ATOM 698 O O . LEU A 1 87 ? -5.120 -3.796 -9.041 1.00 93.31 87 LEU A O 1
ATOM 702 N N . ASP A 1 88 ? -5.566 -1.674 -9.626 1.00 92.38 88 ASP A N 1
ATOM 703 C CA . ASP A 1 88 ? -6.203 -2.000 -10.906 1.00 92.38 88 ASP A CA 1
ATOM 704 C C . ASP A 1 88 ? -5.171 -2.501 -11.942 1.00 92.38 88 ASP A C 1
ATOM 706 O O . ASP A 1 88 ? -5.496 -3.354 -12.763 1.00 92.38 88 ASP A O 1
ATOM 710 N N . GLU A 1 89 ? -3.910 -2.065 -11.839 1.00 89.38 89 GLU A N 1
ATOM 711 C CA . GLU A 1 89 ? -2.762 -2.606 -12.592 1.00 89.38 89 GLU A CA 1
ATOM 712 C C . GLU A 1 89 ? -2.270 -3.975 -12.065 1.00 89.38 89 GLU A C 1
ATOM 714 O O . GLU A 1 89 ? -1.286 -4.523 -12.560 1.00 89.38 89 GLU A O 1
ATOM 719 N N . GLY A 1 90 ? -2.943 -4.557 -11.065 1.00 88.44 90 GLY A N 1
ATOM 720 C CA . GLY A 1 90 ? -2.681 -5.918 -10.591 1.00 88.44 90 GLY A CA 1
ATOM 721 C C . GLY A 1 90 ? -1.533 -6.055 -9.589 1.00 88.44 90 GLY A C 1
ATOM 722 O O . GLY A 1 90 ? -1.045 -7.166 -9.381 1.00 88.44 90 GLY A O 1
ATOM 723 N N . VAL A 1 91 ? -1.095 -4.963 -8.951 1.00 89.44 91 VAL A N 1
ATOM 724 C CA . VAL A 1 91 ? -0.131 -5.046 -7.840 1.00 89.44 91 VAL A CA 1
ATOM 725 C C . VAL A 1 91 ? -0.737 -5.854 -6.697 1.00 89.44 91 VAL A C 1
ATOM 727 O O . VAL A 1 91 ? -1.850 -5.567 -6.249 1.00 89.44 91 VAL A O 1
ATOM 730 N N . ASP A 1 92 ? 0.014 -6.830 -6.184 1.00 89.62 92 ASP A N 1
ATOM 731 C CA . ASP A 1 92 ? -0.434 -7.627 -5.047 1.00 89.62 92 ASP A CA 1
ATOM 732 C C . ASP A 1 92 ? -0.596 -6.745 -3.793 1.00 89.62 92 ASP A C 1
ATOM 734 O O . ASP A 1 92 ? 0.318 -6.087 -3.274 1.00 89.62 92 ASP A O 1
ATOM 738 N N . ILE A 1 93 ? -1.835 -6.727 -3.310 1.00 91.69 93 ILE A N 1
ATOM 739 C CA . ILE A 1 93 ? -2.280 -5.931 -2.175 1.00 91.69 93 ILE A CA 1
ATOM 740 C C . ILE A 1 93 ? -1.643 -6.374 -0.849 1.00 91.69 93 ILE A C 1
ATOM 742 O O . ILE A 1 93 ? -1.496 -5.558 0.061 1.00 91.69 93 ILE A O 1
ATOM 746 N N . ASN A 1 94 ? -1.252 -7.645 -0.723 1.00 87.88 94 ASN A N 1
ATOM 747 C CA . ASN A 1 94 ? -0.775 -8.227 0.531 1.00 87.88 94 ASN A CA 1
ATOM 748 C C . ASN A 1 94 ? 0.752 -8.198 0.663 1.00 87.88 94 ASN A C 1
ATOM 750 O O . ASN A 1 94 ? 1.255 -8.008 1.772 1.00 87.88 94 ASN A O 1
ATOM 754 N N . THR A 1 95 ? 1.494 -8.345 -0.437 1.00 83.38 95 THR A N 1
ATOM 755 C CA . THR A 1 95 ? 2.970 -8.294 -0.422 1.00 83.38 95 THR A CA 1
ATOM 756 C C . THR A 1 95 ? 3.499 -6.874 -0.227 1.00 83.38 95 THR A C 1
ATOM 758 O O . THR A 1 95 ? 4.504 -6.672 0.452 1.00 83.38 95 THR A O 1
ATOM 761 N N . SER A 1 96 ? 2.775 -5.870 -0.726 1.00 79.31 96 SER A N 1
ATOM 762 C CA . SER A 1 96 ? 3.149 -4.452 -0.632 1.00 79.31 96 SER A CA 1
ATOM 763 C C . SER A 1 96 ? 3.134 -3.860 0.782 1.00 79.31 96 SER A C 1
ATOM 765 O O . SER A 1 96 ? 3.617 -2.746 0.978 1.00 79.31 96 SER A O 1
ATOM 767 N N . LEU A 1 97 ? 2.582 -4.561 1.782 1.00 91.06 97 LEU A N 1
ATOM 768 C CA . LEU A 1 97 ? 2.360 -4.046 3.144 1.00 91.06 97 LEU A CA 1
ATOM 769 C C . LEU A 1 97 ? 1.566 -2.719 3.182 1.00 91.06 97 LEU A C 1
ATOM 771 O O . LEU A 1 97 ? 1.620 -1.991 4.178 1.00 91.06 97 LEU A O 1
ATOM 775 N N . ALA A 1 98 ? 0.804 -2.408 2.128 1.00 95.38 98 ALA A N 1
ATOM 776 C CA . ALA A 1 98 ? 0.095 -1.140 1.964 1.00 95.38 98 ALA A CA 1
ATOM 777 C C . ALA A 1 98 ? -0.925 -0.869 3.079 1.00 95.38 98 ALA A C 1
ATOM 779 O O . ALA A 1 98 ? -1.060 0.257 3.553 1.00 95.38 98 ALA A O 1
ATOM 780 N N . LEU A 1 99 ? -1.613 -1.914 3.555 1.00 97.19 99 LEU A N 1
ATOM 781 C CA . LEU A 1 99 ? -2.562 -1.782 4.663 1.00 97.19 99 LEU A CA 1
ATOM 782 C C . LEU A 1 99 ? -1.855 -1.350 5.953 1.00 97.19 99 LEU A C 1
ATOM 784 O O . LEU A 1 99 ? -2.376 -0.533 6.712 1.00 97.19 99 LEU A O 1
ATOM 788 N N . LEU A 1 100 ? -0.650 -1.872 6.188 1.00 95.75 100 LEU A N 1
ATOM 789 C CA . LEU A 1 100 ? 0.144 -1.544 7.363 1.00 95.75 100 LEU A CA 1
ATOM 790 C C . LEU A 1 100 ? 0.682 -0.112 7.289 1.00 95.75 100 LEU A C 1
ATOM 792 O O . LEU A 1 100 ? 0.613 0.591 8.295 1.00 95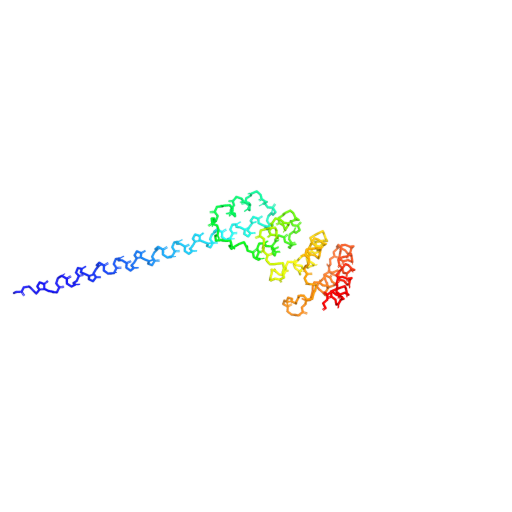.75 100 LEU A O 1
ATOM 796 N N . SER A 1 101 ? 1.165 0.344 6.127 1.00 95.75 101 SER A N 1
ATOM 797 C CA . SER A 1 101 ? 1.665 1.720 5.961 1.00 95.75 101 SER A CA 1
ATOM 798 C C . SER A 1 101 ? 0.553 2.770 6.052 1.00 95.75 101 SER A C 1
ATOM 800 O O . SER A 1 101 ? 0.733 3.797 6.714 1.00 95.75 101 SER A O 1
ATOM 802 N N . ALA A 1 102 ? -0.619 2.491 5.470 1.00 97.44 102 ALA A N 1
ATOM 803 C CA . ALA A 1 102 ? -1.801 3.340 5.591 1.00 97.44 102 ALA A CA 1
ATOM 804 C C . ALA A 1 102 ? -2.276 3.441 7.048 1.00 97.44 102 ALA A C 1
ATOM 806 O O . ALA A 1 102 ? -2.555 4.538 7.536 1.00 97.44 102 ALA A O 1
ATOM 807 N N . ALA A 1 103 ? -2.315 2.314 7.768 1.00 96.62 103 ALA A N 1
ATOM 808 C CA . ALA A 1 103 ? -2.687 2.280 9.180 1.00 96.62 103 ALA A CA 1
ATOM 809 C C . ALA A 1 103 ? -1.658 2.987 10.080 1.00 96.62 103 ALA A C 1
ATOM 811 O O . ALA A 1 103 ? -2.053 3.689 11.008 1.00 96.62 103 ALA A O 1
ATOM 812 N N . ASP A 1 104 ? -0.355 2.858 9.797 1.00 94.94 104 ASP A N 1
ATOM 813 C CA . ASP A 1 104 ? 0.714 3.561 10.525 1.00 94.94 104 ASP A CA 1
ATOM 814 C C . ASP A 1 104 ? 0.653 5.082 10.344 1.00 94.94 104 ASP A C 1
ATOM 816 O O . ASP A 1 104 ? 0.994 5.831 11.258 1.00 94.94 104 ASP A O 1
ATOM 820 N N . SER A 1 105 ? 0.201 5.529 9.171 1.00 95.00 105 SER A N 1
ATOM 821 C CA . SER A 1 105 ? 0.101 6.947 8.816 1.00 95.00 105 SER A CA 1
ATOM 822 C C . SER A 1 105 ? -1.276 7.555 9.102 1.00 95.00 105 SER A C 1
ATOM 824 O O . SER A 1 105 ? -1.458 8.761 8.946 1.00 95.00 105 SER A O 1
ATOM 826 N N . GLY A 1 106 ? -2.250 6.756 9.548 1.00 95.88 106 GLY A N 1
ATOM 827 C CA . GLY A 1 106 ? -3.597 7.232 9.873 1.00 95.88 106 GLY A CA 1
ATOM 828 C C . GLY A 1 106 ? -4.467 7.562 8.652 1.00 95.88 106 GLY A C 1
ATOM 829 O O . GLY A 1 106 ? -5.353 8.414 8.752 1.00 95.88 106 GLY A O 1
ATOM 830 N N . GLN A 1 107 ? -4.219 6.912 7.509 1.00 97.06 107 GLN A N 1
ATOM 831 C CA . GLN A 1 107 ? -4.888 7.167 6.227 1.00 97.06 107 GLN A CA 1
ATOM 832 C C . GLN A 1 107 ? -6.206 6.386 6.111 1.00 97.06 107 GLN A C 1
ATOM 834 O O . GLN A 1 107 ? -6.288 5.367 5.424 1.00 97.06 107 GLN A O 1
ATOM 839 N N . LEU A 1 108 ? -7.250 6.861 6.796 1.00 96.81 108 LEU A N 1
ATOM 840 C CA . LEU A 1 108 ? -8.538 6.167 6.941 1.00 96.81 108 LEU A CA 1
ATOM 841 C C . LEU A 1 108 ? -9.161 5.714 5.609 1.00 96.81 108 LEU A C 1
ATOM 843 O O . LEU A 1 108 ? -9.550 4.555 5.475 1.00 96.81 108 LEU A O 1
ATOM 847 N N . GLU A 1 109 ? -9.246 6.601 4.617 1.00 98.00 109 GLU A N 1
ATOM 848 C CA . GLU A 1 109 ? -9.897 6.283 3.336 1.00 98.00 109 GLU A CA 1
ATOM 849 C C . GLU A 1 109 ? -9.118 5.242 2.523 1.00 98.00 109 GLU A C 1
ATOM 851 O O . GLU A 1 109 ? -9.711 4.382 1.871 1.00 98.00 109 GLU A O 1
ATOM 856 N N . VAL A 1 110 ? -7.786 5.252 2.624 1.00 98.31 110 VAL A N 1
ATOM 857 C CA . VAL A 1 110 ? -6.944 4.219 2.011 1.00 98.31 110 VAL A CA 1
ATOM 858 C C . VAL A 1 110 ? -7.110 2.882 2.734 1.00 98.31 110 VAL A C 1
ATOM 860 O O . VAL A 1 110 ? -7.243 1.858 2.070 1.00 98.31 110 VAL A O 1
ATOM 863 N N . VAL A 1 111 ? -7.178 2.869 4.071 1.00 98.19 111 VAL A N 1
ATOM 864 C CA . VAL A 1 111 ? -7.455 1.644 4.847 1.00 98.19 111 VAL A CA 1
ATOM 865 C C . VAL A 1 111 ? -8.789 1.026 4.421 1.00 98.19 111 VAL A C 1
ATOM 867 O O . VAL A 1 111 ? -8.839 -0.168 4.125 1.00 98.19 111 VAL A O 1
ATOM 870 N N . LYS A 1 112 ? -9.856 1.833 4.320 1.00 97.88 112 LYS A N 1
ATOM 871 C CA . LYS A 1 112 ? -11.173 1.376 3.841 1.00 97.88 112 LYS A CA 1
ATOM 872 C C . LYS A 1 112 ? -11.085 0.756 2.448 1.00 97.88 112 LYS A C 1
ATOM 874 O O . LYS A 1 112 ? -11.624 -0.327 2.227 1.00 97.88 112 LYS A O 1
ATOM 879 N N . LEU A 1 113 ? -10.409 1.430 1.514 1.00 98.25 113 LEU A N 1
ATOM 880 C CA . LEU A 1 113 ? -10.235 0.934 0.150 1.00 98.25 113 LEU A CA 1
ATOM 881 C C . LEU A 1 113 ? -9.494 -0.407 0.127 1.00 98.25 113 LEU A C 1
ATOM 883 O O . LEU A 1 113 ? -9.954 -1.336 -0.531 1.00 98.25 113 LEU A O 1
ATOM 887 N N . LEU A 1 114 ? -8.370 -0.511 0.836 1.00 97.44 114 LEU A N 1
ATOM 888 C CA . LEU A 1 114 ? -7.544 -1.716 0.846 1.00 97.44 114 LEU A CA 1
ATOM 889 C C . LEU A 1 114 ? -8.308 -2.914 1.424 1.00 97.44 114 LEU A C 1
ATOM 891 O O . LEU A 1 114 ? -8.328 -3.976 0.808 1.00 97.44 114 LEU A O 1
ATOM 895 N N . LEU A 1 115 ? -9.009 -2.736 2.548 1.00 96.50 115 LEU A N 1
ATOM 896 C CA . LEU A 1 115 ? -9.857 -3.785 3.125 1.00 96.50 115 LEU A CA 1
ATOM 897 C C . LEU A 1 115 ? -10.980 -4.198 2.165 1.00 96.50 115 LEU A C 1
ATOM 899 O O . LEU A 1 115 ? -11.191 -5.386 1.940 1.00 96.50 115 LEU A O 1
ATOM 903 N N . LYS A 1 116 ? -11.643 -3.229 1.519 1.00 96.00 116 LYS A N 1
ATOM 904 C CA . LYS A 1 116 ? -12.676 -3.496 0.503 1.00 96.00 116 LYS A CA 1
ATOM 905 C C . LYS A 1 116 ? -12.137 -4.282 -0.700 1.00 96.00 116 LYS A C 1
ATOM 907 O O . LYS A 1 116 ? -12.889 -5.013 -1.334 1.00 96.00 116 LYS A O 1
ATOM 912 N N . ARG A 1 117 ? -10.854 -4.119 -1.032 1.00 94.88 117 ARG A N 1
ATOM 913 C CA . ARG A 1 117 ? -10.159 -4.839 -2.112 1.00 94.88 117 ARG A CA 1
ATOM 914 C C . ARG A 1 117 ? -9.555 -6.177 -1.651 1.00 94.88 117 ARG A C 1
ATOM 916 O O . ARG A 1 117 ? -8.826 -6.794 -2.417 1.00 94.88 117 ARG A O 1
ATOM 923 N N . GLY A 1 118 ? -9.861 -6.636 -0.434 1.00 92.44 118 GLY A N 1
ATOM 924 C CA . GLY A 1 118 ? -9.438 -7.946 0.068 1.00 92.44 118 GLY A CA 1
ATOM 925 C C . GLY A 1 118 ? -8.046 -7.970 0.703 1.00 92.44 118 GLY A C 1
ATOM 926 O O . GLY A 1 118 ? -7.429 -9.034 0.777 1.00 92.44 118 GLY A O 1
ATOM 927 N N . ALA A 1 119 ? -7.528 -6.826 1.164 1.00 94.44 119 ALA A N 1
ATOM 928 C CA . ALA A 1 119 ? -6.292 -6.806 1.942 1.00 94.44 119 ALA A CA 1
ATOM 929 C C . ALA A 1 119 ? -6.446 -7.656 3.212 1.00 94.44 119 ALA A C 1
ATOM 931 O O . ALA A 1 119 ? -7.373 -7.457 3.998 1.00 94.44 119 ALA A O 1
ATOM 932 N N . ASN A 1 120 ? -5.510 -8.574 3.439 1.00 94.25 120 ASN A N 1
ATOM 933 C CA . ASN A 1 120 ? -5.483 -9.421 4.620 1.00 94.25 120 ASN A CA 1
ATOM 934 C C . ASN A 1 120 ? -5.091 -8.584 5.860 1.00 94.25 120 ASN A C 1
ATOM 936 O O . ASN A 1 120 ? -3.953 -8.107 5.947 1.00 94.25 120 ASN A O 1
ATOM 940 N N . PRO A 1 121 ? -5.985 -8.432 6.857 1.00 94.88 121 PRO A N 1
ATOM 941 C CA . PRO A 1 121 ? -5.723 -7.609 8.039 1.00 94.88 121 PRO A CA 1
ATOM 942 C C . PRO A 1 121 ? -4.670 -8.211 8.983 1.00 94.88 121 PRO A C 1
ATOM 944 O O . PRO A 1 121 ? -4.129 -7.505 9.838 1.00 94.88 121 PRO A O 1
ATOM 947 N N . HIS A 1 122 ? -4.344 -9.497 8.821 1.00 92.88 122 HIS A N 1
ATOM 948 C CA . HIS A 1 122 ? -3.375 -10.223 9.641 1.00 92.88 122 HIS A CA 1
ATOM 949 C C . HIS A 1 122 ? -1.954 -10.226 9.073 1.00 92.88 122 HIS A C 1
ATOM 951 O O . HIS A 1 122 ? -1.080 -10.863 9.659 1.00 92.88 122 HIS A O 1
ATOM 957 N N . VAL A 1 123 ? -1.696 -9.539 7.953 1.00 90.38 123 VAL A N 1
ATOM 958 C CA . VAL A 1 123 ? -0.331 -9.418 7.426 1.00 90.38 123 VAL A CA 1
ATOM 959 C C . VAL A 1 123 ? 0.558 -8.754 8.479 1.00 90.38 123 VAL A C 1
ATOM 961 O O . VAL A 1 123 ? 0.307 -7.633 8.932 1.00 90.38 123 VAL A O 1
ATOM 964 N N . GLU A 1 124 ? 1.598 -9.478 8.888 1.00 88.62 124 GLU A N 1
ATOM 965 C CA . GLU A 1 124 ? 2.575 -9.006 9.858 1.00 88.62 124 GLU A CA 1
ATOM 966 C C . GLU A 1 124 ? 3.708 -8.262 9.138 1.00 88.62 124 GLU A C 1
ATOM 968 O O . GLU A 1 124 ? 4.404 -8.811 8.285 1.00 88.62 124 GLU A O 1
ATOM 973 N N . GLY A 1 125 ? 3.930 -7.004 9.517 1.00 83.06 125 GLY A N 1
ATOM 974 C CA . GLY A 1 125 ? 5.131 -6.267 9.140 1.00 83.06 125 GLY A CA 1
ATOM 975 C C . GLY A 1 125 ? 6.314 -6.570 10.063 1.00 83.06 125 GLY A C 1
ATOM 976 O O . GLY A 1 125 ? 6.351 -7.540 10.825 1.00 83.06 125 GLY A O 1
ATOM 977 N N . ARG A 1 126 ? 7.299 -5.665 10.071 1.00 79.25 126 ARG A N 1
ATOM 978 C CA . ARG A 1 126 ? 8.454 -5.766 10.978 1.00 79.25 126 ARG A CA 1
ATOM 979 C C . ARG A 1 126 ? 7.998 -5.820 12.442 1.00 79.25 126 ARG A C 1
ATOM 981 O O . ARG A 1 126 ? 7.118 -5.066 12.857 1.00 79.25 126 ARG A O 1
ATOM 988 N N . LYS A 1 127 ? 8.675 -6.643 13.251 1.00 83.62 127 LYS A N 1
ATOM 989 C CA . LYS A 1 127 ? 8.364 -6.864 14.679 1.00 83.62 127 LYS A CA 1
ATOM 990 C C . LYS A 1 127 ? 6.978 -7.483 14.923 1.00 83.62 127 LYS A C 1
ATOM 992 O O . LYS A 1 127 ? 6.398 -7.220 15.973 1.00 83.62 127 LYS A O 1
ATOM 997 N N . ARG A 1 128 ? 6.464 -8.277 13.973 1.00 84.69 128 ARG A N 1
ATOM 998 C CA . ARG A 1 128 ? 5.193 -9.012 14.103 1.00 84.69 128 ARG A CA 1
ATOM 999 C C . ARG A 1 128 ? 3.991 -8.110 14.393 1.00 84.69 128 ARG A C 1
ATOM 1001 O O . ARG A 1 128 ? 3.112 -8.436 15.183 1.00 84.69 128 ARG A O 1
ATOM 1008 N N . ARG A 1 129 ? 3.999 -6.910 13.810 1.00 87.19 129 ARG A N 1
ATOM 1009 C CA . ARG A 1 129 ? 2.918 -5.934 13.978 1.00 87.19 129 ARG A CA 1
ATOM 1010 C C . ARG A 1 129 ? 1.921 -6.068 12.844 1.00 87.19 129 ARG A C 1
ATOM 1012 O O . ARG A 1 129 ? 2.324 -6.010 11.688 1.00 87.19 129 ARG A O 1
ATOM 1019 N N . THR A 1 130 ? 0.642 -6.171 13.186 1.00 94.38 130 THR A N 1
ATOM 1020 C CA . THR A 1 130 ? -0.471 -6.020 12.241 1.00 94.38 130 THR A CA 1
ATOM 1021 C C . THR A 1 130 ? -0.850 -4.547 12.092 1.00 94.38 130 THR A C 1
ATOM 1023 O O . THR A 1 130 ? -0.504 -3.715 12.944 1.00 94.38 130 THR A O 1
ATOM 1026 N N . ALA A 1 131 ? -1.622 -4.227 11.052 1.00 94.56 131 ALA A N 1
ATOM 1027 C CA . ALA A 1 131 ? -2.172 -2.889 10.836 1.00 94.56 131 ALA A CA 1
ATOM 1028 C C . ALA A 1 131 ? -2.940 -2.362 12.068 1.00 94.56 131 ALA A C 1
ATOM 1030 O O . ALA A 1 131 ? -2.825 -1.193 12.433 1.00 94.56 131 ALA A O 1
ATOM 1031 N N . LYS A 1 132 ? -3.667 -3.225 12.787 1.00 96.06 132 LYS A N 1
ATOM 1032 C CA . LYS A 1 132 ? -4.401 -2.813 13.991 1.00 96.06 132 LYS A CA 1
ATOM 1033 C C . LYS A 1 132 ? -3.459 -2.421 15.122 1.00 96.06 132 LYS A C 1
ATOM 1035 O O . LYS A 1 132 ? -3.590 -1.344 15.699 1.00 96.06 132 LYS A O 1
ATOM 1040 N N . THR A 1 133 ? -2.474 -3.272 15.421 1.00 94.88 133 THR A N 1
ATOM 1041 C CA . THR A 1 133 ? -1.520 -3.008 16.513 1.00 94.88 133 THR A CA 1
ATOM 1042 C C . THR A 1 133 ? -0.697 -1.745 16.269 1.00 94.88 133 THR A C 1
ATOM 1044 O O . THR A 1 133 ? -0.378 -1.022 17.217 1.00 94.88 133 THR A O 1
ATOM 1047 N N . ILE A 1 134 ? -0.370 -1.446 15.005 1.00 94.31 134 ILE A N 1
ATOM 1048 C CA . ILE A 1 134 ? 0.381 -0.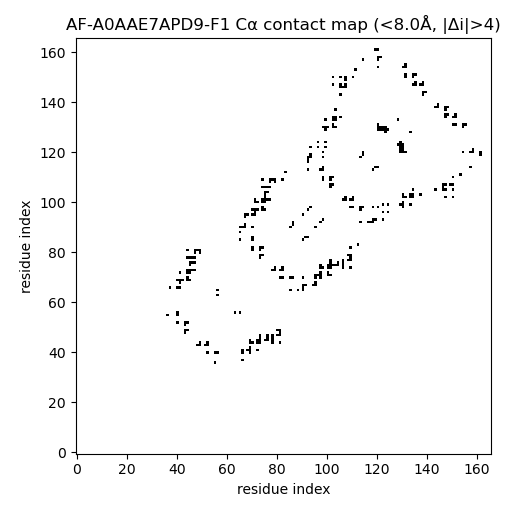240 14.662 1.00 94.31 134 ILE A CA 1
ATOM 1049 C C . ILE A 1 134 ? -0.490 1.016 14.793 1.00 94.31 134 ILE A C 1
ATOM 1051 O O . ILE A 1 134 ? -0.050 1.976 15.428 1.00 94.31 134 ILE A O 1
ATOM 1055 N N . ALA A 1 135 ? -1.747 0.973 14.336 1.00 94.88 135 ALA A N 1
ATOM 1056 C CA . ALA A 1 135 ? -2.704 2.066 14.505 1.00 94.88 135 ALA A CA 1
ATOM 1057 C C . ALA A 1 135 ? -2.976 2.372 15.989 1.00 94.88 135 ALA A C 1
ATOM 1059 O O . ALA A 1 135 ? -2.927 3.533 16.397 1.00 94.88 135 ALA A O 1
ATOM 1060 N N . MET A 1 136 ? -3.158 1.341 16.826 1.00 94.12 136 MET A N 1
ATOM 1061 C CA . MET A 1 136 ? -3.311 1.498 18.282 1.00 94.12 136 MET A CA 1
ATOM 1062 C C . MET A 1 136 ? -2.083 2.145 18.925 1.00 94.12 136 MET A C 1
ATOM 1064 O O . MET A 1 136 ? -2.200 3.002 19.797 1.00 94.12 136 MET A O 1
ATOM 1068 N N . LYS A 1 137 ? -0.876 1.756 18.500 1.00 92.31 137 LYS A N 1
ATOM 1069 C CA . LYS A 1 137 ? 0.344 2.378 19.017 1.00 92.31 137 LYS A CA 1
ATOM 1070 C C . LYS A 1 137 ? 0.423 3.849 18.608 1.00 92.31 137 LYS A C 1
ATOM 1072 O O . LYS A 1 137 ? 0.812 4.684 19.418 1.00 92.31 137 LYS A O 1
ATOM 1077 N N . ARG A 1 138 ? 0.086 4.178 17.360 1.00 91.75 138 ARG A N 1
ATOM 1078 C CA . ARG A 1 138 ? 0.156 5.547 16.831 1.00 91.75 138 ARG A CA 1
ATOM 1079 C C . ARG A 1 138 ? -0.901 6.469 17.424 1.00 91.75 138 ARG A C 1
ATOM 1081 O O . ARG A 1 138 ? -0.591 7.636 17.657 1.00 91.75 138 ARG A O 1
ATOM 1088 N N . SER A 1 139 ? -2.083 5.956 17.764 1.00 89.50 139 SER A N 1
ATOM 1089 C CA . SER A 1 139 ? -3.140 6.738 18.420 1.00 89.50 139 SER A CA 1
ATOM 1090 C C . SER A 1 139 ? -2.699 7.340 19.761 1.00 89.50 139 SER A C 1
ATOM 1092 O O . SER A 1 139 ? -3.200 8.394 20.147 1.00 89.50 139 SER A O 1
ATOM 1094 N N . ALA A 1 140 ? -1.738 6.712 20.453 1.00 86.62 140 ALA A N 1
ATOM 1095 C CA . ALA A 1 140 ? -1.182 7.205 21.713 1.00 86.62 140 ALA A CA 1
ATOM 1096 C C . ALA A 1 140 ? -0.263 8.429 21.541 1.00 86.62 140 ALA A C 1
ATOM 1098 O O . ALA A 1 140 ? -0.147 9.237 22.460 1.00 86.62 140 ALA A O 1
ATOM 1099 N N . TYR A 1 141 ? 0.372 8.578 20.374 1.00 84.19 141 TYR A N 1
ATOM 1100 C CA . TYR A 1 141 ? 1.361 9.631 20.101 1.00 84.19 141 TYR A CA 1
ATOM 1101 C C . TYR A 1 141 ? 0.886 10.671 19.077 1.00 84.19 141 TYR A C 1
ATOM 1103 O O . TYR A 1 141 ? 1.562 11.674 18.866 1.00 84.19 141 TYR A O 1
ATOM 1111 N N . SER A 1 142 ? -0.247 10.441 18.408 1.00 80.75 142 SER A N 1
ATOM 1112 C CA . SER A 1 142 ? -0.769 11.334 17.374 1.00 80.75 142 SER A CA 1
ATOM 1113 C C . SER A 1 142 ? -1.791 12.330 17.926 1.00 80.75 142 SER A C 1
ATOM 1115 O O . SER A 1 142 ? -2.663 11.976 18.720 1.00 80.75 142 SER A O 1
ATOM 1117 N N . GLY A 1 143 ? -1.749 13.568 17.422 1.00 78.56 143 GLY A N 1
ATOM 1118 C CA . GLY A 1 143 ? -2.821 14.549 17.619 1.00 78.56 143 GLY A CA 1
ATOM 1119 C C . GLY A 1 143 ? -4.138 14.161 16.929 1.00 78.56 143 GLY A C 1
ATOM 1120 O O . GLY A 1 143 ? -5.199 14.630 17.330 1.00 78.56 143 GLY A O 1
ATOM 1121 N N . ASN A 1 144 ? -4.107 13.254 15.943 1.00 77.69 144 ASN A N 1
ATOM 1122 C CA . ASN A 1 144 ? -5.281 12.837 15.170 1.00 77.69 144 ASN A CA 1
ATOM 1123 C C . ASN A 1 144 ? -5.976 11.596 15.765 1.00 77.69 144 ASN A C 1
ATOM 1125 O O . ASN A 1 144 ? -6.147 10.569 15.108 1.00 77.69 144 ASN A O 1
ATOM 1129 N N . LYS A 1 145 ? -6.371 11.672 17.039 1.00 81.38 145 LYS A N 1
ATOM 1130 C CA . LYS A 1 145 ? -6.939 10.531 17.786 1.00 81.38 145 LYS A CA 1
ATOM 1131 C C . LYS A 1 145 ? -8.215 9.953 17.161 1.00 81.38 145 LYS A C 1
ATOM 1133 O O . LYS A 1 145 ? -8.444 8.752 17.270 1.00 81.38 145 LYS A O 1
ATOM 1138 N N . LYS A 1 146 ? -9.029 10.791 16.505 1.00 87.00 146 LYS A N 1
ATOM 1139 C CA . LYS A 1 146 ? -10.289 10.371 15.874 1.00 87.00 146 LYS A CA 1
ATOM 1140 C C . LYS A 1 146 ? -10.043 9.412 14.706 1.00 87.00 146 LYS A C 1
ATOM 1142 O O . LYS A 1 146 ? -10.596 8.319 14.721 1.00 87.00 146 LYS A O 1
ATOM 1147 N N . SER A 1 147 ? -9.162 9.776 13.766 1.00 87.94 147 SER A N 1
ATOM 1148 C CA . SER A 1 147 ? -8.848 8.926 12.605 1.00 87.94 147 SER A CA 1
ATOM 1149 C C . SER A 1 147 ? -8.333 7.551 13.039 1.00 87.94 147 SER A C 1
ATOM 1151 O O . SER A 1 147 ? -8.842 6.523 12.602 1.00 87.94 147 SER A O 1
ATOM 1153 N N . TYR A 1 148 ? -7.381 7.512 13.980 1.00 94.81 148 TYR A N 1
ATOM 1154 C CA . TYR A 1 148 ? -6.844 6.237 14.458 1.00 94.81 148 TYR A CA 1
ATOM 1155 C C . TYR A 1 148 ? -7.882 5.374 15.175 1.00 94.81 148 TYR A C 1
ATOM 1157 O O . TYR A 1 148 ? -7.822 4.155 15.053 1.00 94.81 148 TYR A O 1
ATOM 1165 N N . ARG A 1 149 ? -8.831 5.974 15.903 1.00 94.38 149 ARG A N 1
ATOM 1166 C CA . ARG A 1 149 ? -9.920 5.220 16.532 1.00 94.38 149 ARG A CA 1
ATOM 1167 C C . ARG A 1 149 ? -10.774 4.514 15.479 1.00 94.38 149 ARG A C 1
ATOM 1169 O O . ARG A 1 149 ? -10.950 3.307 15.569 1.00 94.38 149 ARG A O 1
ATOM 1176 N N . GLU A 1 150 ? -11.205 5.242 14.450 1.00 96.06 150 GLU A N 1
ATOM 1177 C CA . GLU A 1 150 ? -11.990 4.671 13.347 1.00 96.06 150 GLU A CA 1
ATOM 1178 C C . GLU A 1 150 ? -11.215 3.576 12.598 1.00 96.06 150 GLU A C 1
ATOM 1180 O O . GLU A 1 150 ? -11.769 2.525 12.286 1.00 96.06 150 GLU A O 1
ATOM 1185 N N . ILE A 1 151 ? -9.914 3.776 12.362 1.00 97.00 151 ILE A N 1
ATOM 1186 C CA . ILE A 1 151 ? -9.044 2.765 11.740 1.00 97.00 151 ILE A CA 1
ATOM 1187 C C . ILE A 1 151 ? -8.957 1.499 12.600 1.00 97.00 151 ILE A C 1
ATOM 1189 O O . ILE A 1 151 ? -9.039 0.394 12.069 1.00 97.00 151 ILE A O 1
ATOM 1193 N N . VAL A 1 152 ? -8.787 1.635 13.918 1.00 96.69 152 VAL A N 1
ATOM 1194 C CA . VAL A 1 152 ? -8.713 0.486 14.833 1.00 96.69 152 VAL A CA 1
ATOM 1195 C C . VAL A 1 152 ? -10.025 -0.291 14.846 1.00 96.69 152 VAL A C 1
ATOM 1197 O O . VAL A 1 152 ? -9.984 -1.520 14.795 1.00 96.69 152 VAL A O 1
ATOM 1200 N N . ASP A 1 153 ? -11.161 0.407 14.867 1.00 96.31 153 ASP A N 1
ATOM 1201 C CA . ASP A 1 153 ? -12.486 -0.213 14.844 1.00 96.31 153 ASP A CA 1
ATOM 1202 C C . ASP A 1 153 ? -12.713 -0.971 13.522 1.00 96.31 153 ASP A C 1
ATOM 1204 O O . ASP A 1 153 ? -13.081 -2.147 13.540 1.00 96.31 153 ASP A O 1
ATOM 1208 N N . LEU A 1 154 ? -12.383 -0.355 12.378 1.00 97.00 154 LEU A N 1
ATOM 1209 C CA . LEU A 1 154 ? -12.459 -0.994 11.057 1.00 97.00 154 LEU A CA 1
ATOM 1210 C C . LEU A 1 154 ? -11.574 -2.238 10.950 1.00 97.00 154 LEU A C 1
ATOM 1212 O O . LEU A 1 154 ? -12.002 -3.265 10.428 1.00 97.00 154 LEU A O 1
ATOM 1216 N N . LEU A 1 155 ? -10.337 -2.163 11.442 1.00 96.62 155 LEU A N 1
ATOM 1217 C CA . LEU A 1 155 ? -9.408 -3.289 11.396 1.00 96.62 155 LEU A CA 1
ATOM 1218 C C . LEU A 1 155 ? -9.836 -4.412 12.340 1.00 96.62 155 LEU A C 1
ATOM 1220 O O . LEU A 1 155 ? -9.714 -5.577 11.982 1.00 96.62 155 LEU A O 1
ATOM 1224 N N . ALA A 1 156 ? -10.363 -4.087 13.523 1.00 95.50 156 ALA A N 1
ATOM 1225 C CA . ALA A 1 156 ? -10.899 -5.085 14.441 1.00 95.50 156 ALA A CA 1
ATOM 1226 C C . ALA A 1 156 ? -12.090 -5.839 13.838 1.00 95.50 156 ALA A C 1
ATOM 1228 O O . ALA A 1 156 ? -12.233 -7.034 14.081 1.00 95.50 156 ALA A O 1
ATOM 1229 N N . GLU A 1 157 ? -12.926 -5.149 13.065 1.00 95.44 157 GLU A N 1
ATOM 1230 C CA . GLU A 1 157 ? -14.041 -5.760 12.349 1.00 95.44 157 GLU A CA 1
ATOM 1231 C C . GLU A 1 157 ? -13.552 -6.641 11.192 1.00 95.44 157 GLU A C 1
ATOM 1233 O O . GLU A 1 157 ? -13.937 -7.804 11.090 1.00 95.44 157 GLU A O 1
ATOM 1238 N N . ALA A 1 158 ? -12.608 -6.145 10.387 1.00 94.88 158 ALA A N 1
ATOM 1239 C CA . ALA A 1 158 ? -12.000 -6.926 9.312 1.00 94.88 158 ALA A CA 1
ATOM 1240 C C . ALA A 1 158 ? -11.307 -8.205 9.821 1.00 94.88 158 ALA A C 1
ATOM 1242 O O . ALA A 1 158 ? -11.455 -9.263 9.218 1.00 94.88 158 ALA A O 1
ATOM 1243 N N . GLU A 1 159 ? -10.589 -8.142 10.949 1.00 93.19 159 GLU A N 1
ATOM 1244 C CA . GLU A 1 159 ? -9.957 -9.310 11.586 1.00 93.19 159 GLU A CA 1
ATOM 1245 C C . GLU A 1 159 ? -10.973 -10.392 11.998 1.00 93.19 159 GLU A C 1
ATOM 1247 O O . GLU A 1 159 ? -10.655 -11.581 11.958 1.00 93.19 159 GLU A O 1
ATOM 1252 N N . LYS A 1 160 ? -12.187 -10.009 12.418 1.00 90.88 160 LYS A N 1
ATOM 1253 C CA . LYS A 1 160 ? -13.247 -10.975 12.756 1.00 90.88 160 LYS A CA 1
ATOM 1254 C C . LYS A 1 160 ? -13.798 -11.637 11.498 1.00 90.88 160 LYS A C 1
ATOM 1256 O O . LYS A 1 160 ? -13.887 -12.862 11.451 1.00 90.88 160 LYS A O 1
ATOM 1261 N N . ASN A 1 161 ? -14.106 -10.827 10.488 1.00 89.19 161 ASN A N 1
ATOM 1262 C CA . ASN A 1 161 ? -14.759 -11.274 9.257 1.00 89.19 161 ASN A CA 1
ATOM 1263 C C . ASN A 1 161 ? -13.818 -12.106 8.371 1.00 89.19 161 ASN A C 1
ATOM 1265 O O . ASN A 1 161 ? -14.255 -13.004 7.661 1.00 89.19 161 ASN A O 1
ATOM 1269 N N . TYR A 1 162 ? -12.502 -11.911 8.488 1.00 82.00 162 TYR A N 1
ATOM 1270 C CA . TYR A 1 162 ? -11.521 -12.712 7.752 1.00 82.00 162 TYR A CA 1
ATOM 1271 C C . TYR A 1 162 ? -11.513 -14.201 8.155 1.00 82.00 162 TYR A C 1
ATOM 1273 O O . TYR A 1 162 ? -11.120 -15.054 7.363 1.00 82.00 162 TYR A O 1
ATOM 1281 N N . LYS A 1 163 ? -11.946 -14.541 9.379 1.00 64.81 163 LYS A N 1
ATOM 1282 C CA . LYS A 1 163 ? -12.036 -15.939 9.846 1.00 64.81 163 LYS A CA 1
ATOM 1283 C C . LYS A 1 163 ? -13.255 -16.687 9.313 1.00 64.81 163 LYS A C 1
ATOM 1285 O O . LYS A 1 163 ? -13.263 -17.908 9.376 1.00 64.81 163 LYS A O 1
ATOM 1290 N N . THR A 1 164 ? -14.286 -15.976 8.862 1.00 59.47 164 THR A N 1
ATOM 1291 C CA . THR A 1 164 ? -15.569 -16.572 8.461 1.00 59.47 164 THR A CA 1
ATOM 1292 C C . THR A 1 164 ? -15.666 -16.866 6.965 1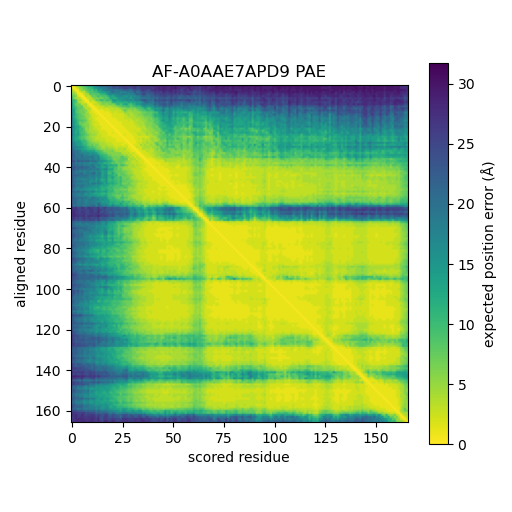.00 59.47 164 THR A C 1
ATOM 1294 O O . THR A 1 164 ? -16.588 -17.557 6.551 1.00 59.47 164 THR A O 1
ATOM 1297 N N . GLU A 1 165 ? -14.732 -16.361 6.156 1.00 55.25 165 GLU A N 1
ATOM 1298 C CA . GLU A 1 165 ? -14.746 -16.471 4.686 1.00 55.25 165 GLU A CA 1
ATOM 1299 C C . GLU A 1 165 ? -13.753 -17.516 4.125 1.00 55.25 165 GLU A C 1
ATOM 1301 O O . GLU A 1 165 ? -13.563 -17.596 2.911 1.00 55.25 165 GLU A O 1
ATOM 1306 N N . LYS A 1 166 ? -13.117 -18.325 4.985 1.00 49.12 166 LYS A N 1
ATOM 1307 C CA . LYS A 1 166 ? -12.207 -19.427 4.620 1.00 49.12 166 LYS A CA 1
ATOM 1308 C C . LYS A 1 166 ? -12.642 -20.731 5.266 1.00 49.12 166 LYS A C 1
ATOM 1310 O O . LYS A 1 166 ? -12.490 -21.769 4.589 1.00 49.12 166 LYS A O 1
#

Solvent-accessible surface area (backbone atoms only — not comparable to full-atom values): 8741 Å² total; per-residue (Å²): 135,83,64,63,74,56,58,54,49,51,52,52,50,50,52,51,52,51,51,52,51,52,51,53,51,50,51,52,52,55,52,49,55,52,51,54,50,52,51,50,43,34,51,23,26,47,69,49,35,49,67,61,35,52,53,52,61,66,68,47,74,80,66,76,73,69,46,42,65,23,41,20,36,6,21,40,63,45,24,53,70,42,37,51,50,44,48,74,73,64,41,59,61,64,82,27,46,22,52,40,34,5,29,59,59,47,22,49,69,40,36,54,49,39,49,75,73,66,39,61,60,76,56,61,51,82,91,73,33,28,26,40,61,40,14,57,57,40,36,76,76,43,94,60,43,66,48,22,50,54,44,32,54,54,39,56,49,48,54,57,55,62,69,76,80,114

Nearest PDB structures (foldseek):
  9gnb-assembly1_B  TM=8.435E-01  e=6.613E-05  synthetic construct
  8p9c-assembly1_C  TM=8.284E-01  e=5.440E-05  Lama glama
  7p3i-assembly1_B  TM=8.468E-01  e=7.657E-05  synthetic construct
  8aiw-assembly1_A  TM=8.036E-01  e=1.078E-04  synthetic construct
  4qqi-assembly1_A  TM=7.864E-01  e=2.033E-04  Homo sapiens

Foldseek 3Di:
DPPVVVVVVVVVVVVVVVVVVVVVVVVVVVVVVVVVLVVQLLVCLLVLNPPSNVVSCVVVVPPPPLDLSSLLNNLLNLSQVSNVVSVVSPPDLAVSCSLQSNLLNLNQVSNVVSLVVPHQQCRADPPRDGSLNNLVVVCVVDPPVPSSVNSNVVSVVSNVVVVVPD

pLDDT: mean 86.55, std 12.64, range [40.84, 98.31]